Protein AF-A0A2D6F2Z0-F1 (afdb_monomer)

Foldseek 3Di:
DDDDDPVVVLVVLLCCLVDFDPLHDDWDADPVQKTKTDQDDDPQKTWIKIWHDDQKMKIWIWIAHVVGTADIWIFIFHFDFDDPDDPVRVVNFLSVQQSQADSVQSVQRGDQWDQTPPQKIWHKDWDDHRQAIAIWIWIAHNPPRTTGGTHTGTDDDDDDDPPPDD

Nearest PDB structures (foldseek):
  7jhh-assembly1_A  TM=3.675E-01  e=3.095E+00  Homo sapiens
  7vma-assembly1_A  TM=2.662E-01  e=4.841E-01  Thermococcus gammatolerans EJ3
  8y3t-assembly1_B  TM=3.412E-01  e=3.095E+00  Emesvirus zinderi
  7te3-assembly1_A  TM=2.963E-01  e=4.535E+00  Homo sapiens

Radius of gyration: 16.38 Å; Cα contacts (8 Å, |Δi|>4): 319; chains: 1; bounding box: 35×33×48 Å

Mean predicted aligned error: 7.41 Å

pLDDT: mean 80.26, std 16.68, range [35.81, 96.75]

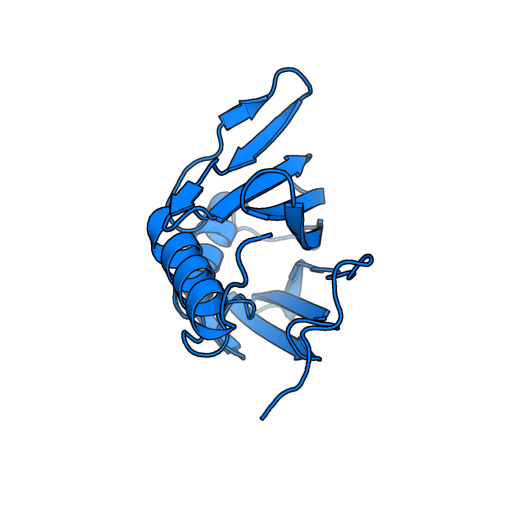Secondary structure (DSSP, 8-state):
-----HHHHHHHHHHHHHHTSTTT-PPEEPTTS-EEEEEEEETTEEEEEEEEESSEEEEEEEEEETTEEEEEEEEEEE--S--SS-HHHHHHHHHHHHHT--TTSTTS-S-SEEE-GGGEEEEEEEES-TTS-EEEEEEEETTT--EEEE-------S--------

Sequence (166 aa):
MENFTREQLVNFCVAYRLKGSYENRDPIDLPDGRKQMGPFIEDGFTGVDTYEGTEKFEGTFTISRGESLILEARYQREIVGETELTTDQIYTELKKALREFPRDKPWVRGPKSMELGHGLIYTNTPRGGLSDFKNLEKIFLRQTGDEIYQYIDWREQEAWKIPTNI

Solvent-accessible surface area (backbone atoms only — not comparable to full-atom values): 9325 Å² total; per-residue (Å²): 131,86,85,79,54,73,64,59,54,42,52,45,42,39,48,36,60,69,62,39,28,78,70,62,44,80,66,46,81,44,98,87,70,32,35,33,33,58,81,31,77,54,97,67,33,38,35,38,35,38,36,38,70,81,58,54,30,43,34,41,38,37,32,28,45,80,94,43,72,57,45,54,39,36,34,39,35,40,70,42,76,85,68,96,68,51,72,67,58,55,49,57,45,47,38,55,47,43,71,54,33,46,72,95,47,44,86,43,63,36,43,63,59,45,85,44,71,94,54,28,36,40,38,38,51,75,40,72,51,94,88,55,35,34,37,45,40,37,39,28,34,69,88,80,65,47,45,32,48,31,54,30,56,38,46,73,70,93,58,72,86,72,80,87,81,126

Structure (mmCIF, N/CA/C/O backbone):
data_AF-A0A2D6F2Z0-F1
#
_entry.id   AF-A0A2D6F2Z0-F1
#
loop_
_atom_site.group_PDB
_atom_site.id
_atom_site.type_symbol
_atom_site.label_atom_id
_atom_site.label_alt_id
_atom_site.label_comp_id
_atom_site.label_asym_id
_atom_site.label_entity_id
_atom_site.label_seq_id
_atom_site.pdbx_PDB_ins_code
_atom_site.Cartn_x
_atom_site.Cartn_y
_atom_site.Cartn_z
_atom_site.occupancy
_atom_site.B_iso_or_equiv
_atom_site.auth_seq_id
_atom_site.auth_comp_id
_atom_site.auth_asym_id
_atom_site.auth_atom_id
_atom_site.pdbx_PDB_model_num
ATOM 1 N N . MET A 1 1 ? -12.660 4.375 26.158 1.00 53.06 1 MET A N 1
ATOM 2 C CA . MET A 1 1 ? -12.366 4.075 24.743 1.00 53.06 1 MET A CA 1
ATOM 3 C C . MET A 1 1 ? -13.677 3.731 24.075 1.00 53.06 1 MET A C 1
ATOM 5 O O . MET A 1 1 ? -14.379 2.866 24.585 1.00 53.06 1 MET A O 1
ATOM 9 N N . GLU A 1 2 ? -14.049 4.449 23.018 1.00 57.50 2 GLU A N 1
ATOM 10 C CA . GLU A 1 2 ? -15.192 4.044 22.198 1.00 57.50 2 GLU A CA 1
ATOM 11 C C . GLU A 1 2 ? -14.837 2.746 21.476 1.00 57.50 2 GLU A C 1
ATOM 13 O O . GLU A 1 2 ? -13.840 2.681 20.757 1.00 57.50 2 GLU A O 1
ATOM 18 N N . ASN A 1 3 ? -15.640 1.708 21.689 1.00 77.94 3 ASN A N 1
ATOM 19 C CA . ASN A 1 3 ? -15.511 0.471 20.934 1.00 77.94 3 ASN A CA 1
ATOM 20 C C . ASN A 1 3 ? -16.002 0.726 19.502 1.00 77.94 3 ASN A C 1
ATOM 22 O O . ASN A 1 3 ? -17.083 1.283 19.311 1.00 77.94 3 ASN A O 1
ATOM 26 N N . PHE A 1 4 ? -15.224 0.309 18.505 1.00 84.25 4 PHE A N 1
ATOM 27 C CA . PHE A 1 4 ? -15.635 0.300 17.101 1.00 84.25 4 PHE A CA 1
ATOM 28 C C . PHE A 1 4 ? -15.835 -1.138 16.620 1.00 84.25 4 PHE A C 1
ATOM 30 O O . PHE A 1 4 ? -15.272 -2.079 17.182 1.00 84.25 4 PHE A O 1
ATOM 37 N N . THR A 1 5 ? -16.646 -1.325 15.583 1.00 89.12 5 THR A N 1
ATOM 38 C CA . THR A 1 5 ? -16.898 -2.643 14.992 1.00 89.12 5 THR A CA 1
ATOM 39 C C . THR A 1 5 ? -15.933 -2.928 13.843 1.00 89.12 5 THR A C 1
ATOM 41 O O . THR A 1 5 ? -15.404 -2.023 13.194 1.00 89.12 5 THR A O 1
ATOM 44 N N . ARG A 1 6 ? -15.744 -4.213 13.522 1.00 85.56 6 ARG A N 1
ATOM 45 C CA . ARG A 1 6 ? -14.995 -4.624 12.325 1.00 85.56 6 ARG A CA 1
ATOM 46 C C . ARG A 1 6 ? -15.574 -4.013 11.045 1.00 85.56 6 ARG A C 1
ATOM 48 O O . ARG A 1 6 ? -14.818 -3.656 10.151 1.00 85.56 6 ARG A O 1
ATOM 55 N N . GLU A 1 7 ? -16.896 -3.884 10.971 1.00 90.69 7 GLU A N 1
ATOM 56 C CA . GLU A 1 7 ? -17.593 -3.269 9.839 1.00 90.69 7 GLU A CA 1
ATOM 57 C C . GLU A 1 7 ? -17.216 -1.793 9.673 1.00 90.69 7 GLU A C 1
ATOM 59 O O . GLU A 1 7 ? -16.914 -1.367 8.564 1.00 90.69 7 GLU A O 1
ATOM 64 N N . GLN A 1 8 ? -17.134 -1.031 10.768 1.00 92.69 8 GLN A N 1
ATOM 65 C CA . GLN A 1 8 ? -16.696 0.367 10.716 1.00 92.69 8 GLN A CA 1
ATOM 66 C C . GLN A 1 8 ? -15.266 0.498 10.180 1.00 92.69 8 GLN A C 1
ATOM 68 O O . GLN A 1 8 ? -15.005 1.349 9.333 1.00 92.69 8 GLN A O 1
ATOM 73 N N . LEU A 1 9 ? -14.354 -0.380 10.609 1.00 90.31 9 LEU A N 1
ATOM 74 C CA . LEU A 1 9 ? -12.985 -0.390 10.090 1.00 90.31 9 LEU A CA 1
ATOM 75 C C . LEU A 1 9 ? -12.935 -0.777 8.602 1.00 90.31 9 LEU A C 1
ATOM 77 O O . LEU A 1 9 ? -12.209 -0.158 7.829 1.00 90.31 9 LEU A O 1
ATOM 81 N N . VAL A 1 10 ? -13.723 -1.771 8.180 1.00 91.62 10 VAL A N 1
ATOM 82 C CA . VAL A 1 10 ? -13.844 -2.151 6.762 1.00 91.62 10 VAL A CA 1
ATOM 83 C C . VAL A 1 10 ? -14.358 -0.976 5.931 1.00 91.62 10 VAL A C 1
ATOM 85 O O . VAL A 1 10 ? -13.749 -0.645 4.915 1.00 91.62 10 VAL A O 1
ATOM 88 N N . ASN A 1 11 ? -15.423 -0.310 6.378 1.00 94.62 11 ASN A N 1
ATOM 89 C CA . ASN A 1 11 ? -16.005 0.835 5.682 1.00 94.62 11 ASN A CA 1
ATOM 90 C C . ASN A 1 11 ? -15.004 1.986 5.558 1.00 94.62 11 ASN A C 1
ATOM 92 O O . ASN A 1 11 ? -14.846 2.535 4.466 1.00 94.62 11 ASN A O 1
ATOM 96 N N . PHE A 1 12 ? -14.262 2.285 6.629 1.00 95.00 12 PHE A N 1
ATOM 97 C CA . PHE A 1 12 ? -13.187 3.270 6.585 1.00 95.00 12 PHE A CA 1
ATOM 98 C C . PHE A 1 12 ? -12.113 2.898 5.555 1.00 95.00 12 PHE A C 1
ATOM 100 O O . PHE A 1 12 ? -11.755 3.719 4.714 1.00 95.00 12 PHE A O 1
ATOM 107 N N . CYS A 1 13 ? -11.625 1.654 5.568 1.00 92.44 13 CYS A N 1
ATOM 108 C CA . CYS A 1 13 ? -10.619 1.198 4.610 1.00 92.44 13 CYS A CA 1
ATOM 109 C C . CYS A 1 13 ? -11.123 1.294 3.161 1.00 92.44 13 CYS A C 1
ATOM 111 O O . CYS A 1 13 ? -10.387 1.751 2.290 1.00 92.44 13 CYS A O 1
ATOM 113 N N . VAL A 1 14 ? -12.379 0.922 2.890 1.00 94.69 14 VAL A N 1
ATOM 114 C CA . VAL A 1 14 ? -12.991 1.092 1.562 1.00 94.69 14 VAL A CA 1
ATOM 115 C C . VAL A 1 14 ? -13.023 2.570 1.170 1.00 94.69 14 VAL A C 1
ATOM 117 O O . VAL A 1 14 ? -12.601 2.920 0.068 1.00 94.69 14 VAL A O 1
ATOM 120 N N . ALA A 1 15 ? -13.485 3.451 2.057 1.00 95.25 15 ALA A N 1
ATOM 121 C CA . ALA A 1 15 ? -13.561 4.881 1.782 1.00 95.25 15 ALA A CA 1
ATOM 122 C C . ALA A 1 15 ? -12.176 5.500 1.537 1.00 95.25 15 ALA A C 1
ATOM 124 O O . ALA A 1 15 ? -11.996 6.239 0.565 1.00 95.25 15 ALA A O 1
ATOM 125 N N . TYR A 1 16 ? -11.183 5.131 2.351 1.00 94.38 16 TYR A N 1
ATOM 126 C CA . TYR A 1 16 ? -9.790 5.531 2.178 1.00 94.38 16 TYR A CA 1
ATOM 127 C C . TYR A 1 16 ? -9.267 5.130 0.796 1.00 94.38 16 TYR A C 1
ATOM 129 O O . TYR A 1 16 ? -8.746 5.970 0.068 1.00 94.38 16 TYR A O 1
ATOM 137 N N . ARG A 1 17 ? -9.481 3.878 0.382 1.00 91.50 17 ARG A N 1
ATOM 138 C CA . ARG A 1 17 ? -9.060 3.365 -0.933 1.00 91.50 17 ARG A CA 1
ATOM 139 C C . ARG A 1 17 ? -9.747 4.059 -2.110 1.00 91.50 17 ARG A C 1
ATOM 141 O O . ARG A 1 17 ? -9.178 4.149 -3.191 1.00 91.50 17 ARG A O 1
ATOM 148 N N . LEU A 1 18 ? -10.974 4.541 -1.927 1.00 92.06 18 LEU A N 1
ATOM 149 C CA . LEU A 1 18 ? -11.727 5.221 -2.985 1.00 92.06 18 LEU A CA 1
ATOM 150 C C . LEU A 1 18 ? -11.417 6.720 -3.085 1.00 92.06 18 LEU A C 1
ATOM 152 O O . LEU A 1 18 ? -11.600 7.300 -4.152 1.00 92.06 18 LEU A O 1
ATOM 156 N N . LYS A 1 19 ? -10.996 7.362 -1.989 1.00 91.94 19 LYS A N 1
ATOM 157 C CA . LYS A 1 19 ? -10.934 8.834 -1.902 1.00 91.94 19 LYS A CA 1
ATOM 158 C C . LYS A 1 19 ? -9.595 9.387 -1.410 1.00 91.94 19 LYS A C 1
ATOM 160 O O . LYS A 1 19 ? -9.239 10.508 -1.768 1.00 91.94 19 LYS A O 1
ATOM 165 N N . GLY A 1 20 ? -8.907 8.660 -0.533 1.00 86.75 20 GLY A N 1
ATOM 166 C CA . GLY A 1 20 ? -7.768 9.145 0.255 1.00 86.75 20 GLY A CA 1
ATOM 167 C C . GLY A 1 20 ? -6.408 8.573 -0.146 1.00 86.75 20 GLY A C 1
ATOM 168 O O . GLY A 1 20 ? -5.382 9.163 0.185 1.00 86.75 20 GLY A O 1
ATOM 169 N N . SER A 1 21 ? -6.397 7.449 -0.851 1.00 87.00 21 SER A N 1
ATOM 170 C CA . SER A 1 21 ? -5.200 6.688 -1.193 1.00 87.00 21 SER A CA 1
ATOM 171 C C . SER A 1 21 ? -4.466 7.201 -2.437 1.00 87.00 21 SER A C 1
ATOM 173 O O . SER A 1 21 ? -4.987 7.994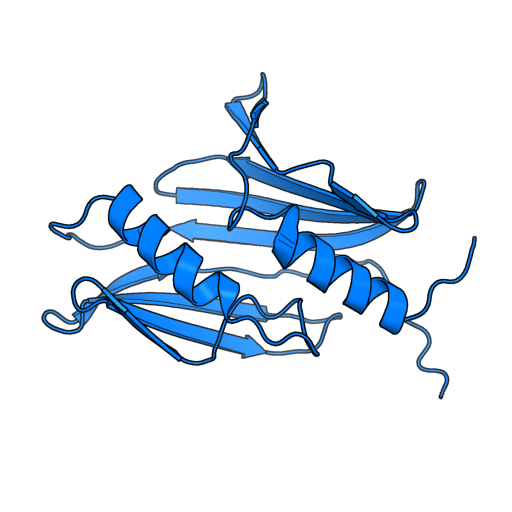 -3.228 1.00 87.00 21 SER A O 1
ATOM 175 N N . TYR A 1 22 ? -3.250 6.681 -2.638 1.00 83.56 22 TYR A N 1
ATOM 176 C CA . TYR A 1 22 ? -2.377 6.939 -3.794 1.00 83.56 22 TYR A CA 1
ATOM 177 C C . TYR A 1 22 ? -3.062 6.732 -5.156 1.00 83.56 22 TYR A C 1
ATOM 179 O O . TYR A 1 22 ? -2.700 7.347 -6.162 1.00 83.56 22 TYR A O 1
ATOM 187 N N . GLU A 1 23 ? -4.077 5.867 -5.212 1.00 83.25 23 GLU A N 1
ATOM 188 C CA . GLU A 1 23 ? -4.813 5.626 -6.448 1.00 83.25 23 GLU A CA 1
ATOM 189 C C . GLU A 1 23 ? -5.609 6.856 -6.917 1.00 83.25 23 GLU A C 1
ATOM 191 O O . GLU A 1 23 ? -5.923 6.950 -8.106 1.00 83.25 23 GLU A O 1
ATOM 196 N N . ASN A 1 24 ? -5.928 7.797 -6.021 1.00 84.62 24 ASN A N 1
ATOM 197 C CA . ASN A 1 24 ? -6.881 8.883 -6.281 1.00 84.62 24 ASN A CA 1
ATOM 198 C C . ASN A 1 24 ? -6.376 10.278 -5.893 1.00 84.62 24 ASN A C 1
ATOM 200 O O . ASN A 1 24 ? -7.082 11.261 -6.113 1.00 84.62 24 ASN A O 1
ATOM 204 N N . ARG A 1 25 ? -5.185 10.381 -5.303 1.00 85.38 25 ARG A N 1
ATOM 205 C CA . ARG A 1 25 ? -4.610 11.638 -4.825 1.00 85.38 25 ARG A CA 1
ATOM 206 C C . ARG A 1 25 ? -3.107 11.674 -5.063 1.00 85.38 25 ARG A C 1
ATOM 208 O O . ARG A 1 25 ? -2.466 10.626 -5.144 1.00 85.38 25 ARG A O 1
ATOM 215 N N . ASP A 1 26 ? -2.581 12.889 -5.128 1.00 87.06 26 ASP A N 1
ATOM 216 C CA . ASP A 1 26 ? -1.147 13.134 -5.160 1.00 87.06 26 ASP A CA 1
ATOM 217 C C . ASP A 1 26 ? -0.615 13.367 -3.739 1.00 87.06 26 ASP A C 1
ATOM 219 O O . ASP A 1 26 ? -1.320 13.943 -2.899 1.00 87.06 26 ASP A O 1
ATOM 223 N N . PRO A 1 27 ? 0.608 12.901 -3.451 1.00 90.19 27 PRO A N 1
ATOM 224 C CA . PRO A 1 27 ? 1.241 13.095 -2.158 1.00 90.19 27 PRO A CA 1
ATOM 225 C C . PRO A 1 27 ? 1.676 14.549 -1.964 1.00 90.19 27 PRO A C 1
ATOM 227 O O . PRO A 1 27 ? 1.974 15.260 -2.924 1.00 90.19 27 PRO A O 1
ATOM 230 N N . ILE A 1 28 ? 1.795 14.961 -0.706 1.00 93.38 28 ILE A N 1
ATOM 231 C CA . ILE A 1 28 ? 2.510 16.180 -0.321 1.00 93.38 28 ILE A CA 1
ATOM 232 C C . ILE A 1 28 ? 3.965 15.850 0.011 1.00 93.38 28 ILE A C 1
ATOM 234 O O . ILE A 1 28 ? 4.244 14.800 0.594 1.00 93.38 28 ILE A O 1
ATOM 238 N N . ASP A 1 29 ? 4.882 16.750 -0.331 1.00 93.94 29 ASP A N 1
ATOM 239 C CA . ASP A 1 29 ? 6.280 16.664 0.090 1.00 93.94 29 ASP A CA 1
ATOM 240 C C . ASP A 1 29 ? 6.435 17.192 1.522 1.00 93.94 29 ASP A C 1
ATOM 242 O O . ASP A 1 29 ? 5.939 18.269 1.867 1.00 93.94 29 ASP A O 1
ATOM 246 N N . LEU A 1 30 ? 7.122 16.424 2.362 1.00 92.38 30 LEU A N 1
ATOM 247 C CA . LEU A 1 30 ? 7.461 16.793 3.730 1.00 92.38 30 LEU A CA 1
ATOM 248 C C . LEU A 1 30 ? 8.858 17.442 3.785 1.00 92.38 30 LEU A C 1
ATOM 250 O O . LEU A 1 30 ? 9.718 17.134 2.956 1.00 92.38 30 LEU A O 1
ATOM 254 N N . PRO A 1 31 ? 9.133 18.317 4.776 1.00 91.44 31 PRO A N 1
ATOM 255 C CA . PRO A 1 31 ? 10.426 19.004 4.895 1.00 91.44 31 PRO A CA 1
ATOM 256 C C . PRO A 1 31 ? 11.638 18.081 5.076 1.00 91.44 31 PRO A C 1
ATOM 258 O O . PRO A 1 31 ? 12.767 18.502 4.845 1.00 91.44 31 PRO A O 1
ATOM 261 N N . ASP A 1 32 ? 11.410 16.844 5.514 1.00 90.06 32 ASP A N 1
ATOM 262 C CA . ASP A 1 32 ? 12.436 15.823 5.726 1.00 90.06 32 ASP A CA 1
ATOM 263 C C . ASP A 1 32 ? 12.685 14.944 4.486 1.00 90.06 32 ASP A C 1
ATOM 265 O O . ASP A 1 32 ? 13.421 13.968 4.573 1.00 90.06 32 ASP A O 1
ATOM 269 N N . GLY A 1 33 ? 12.095 15.288 3.334 1.00 88.00 33 GLY A N 1
ATOM 270 C CA . GLY A 1 33 ? 12.263 14.561 2.072 1.00 88.00 33 GLY A CA 1
ATOM 271 C C . GLY A 1 33 ? 11.294 13.393 1.881 1.00 88.00 33 GLY A C 1
ATOM 272 O O . GLY A 1 33 ? 11.275 12.787 0.807 1.00 88.00 33 GLY A O 1
ATOM 273 N N . ARG A 1 34 ? 10.453 13.092 2.877 1.00 93.12 34 ARG A N 1
ATOM 274 C CA . ARG A 1 34 ? 9.391 12.089 2.752 1.00 93.12 34 ARG A CA 1
ATOM 275 C C . ARG A 1 34 ? 8.191 12.640 1.986 1.00 93.12 34 ARG A C 1
ATOM 277 O O . ARG A 1 34 ? 8.004 13.845 1.846 1.00 93.12 34 ARG A O 1
ATOM 284 N N . LYS A 1 35 ? 7.332 11.740 1.524 1.00 93.81 35 LYS A N 1
ATOM 285 C CA . LYS A 1 35 ? 6.047 12.027 0.886 1.00 93.81 35 LYS A CA 1
ATOM 286 C C . LYS A 1 35 ? 4.915 11.514 1.762 1.00 93.81 35 LYS A C 1
ATOM 288 O O . LYS A 1 35 ? 5.041 10.448 2.359 1.00 93.81 35 LYS A O 1
ATOM 293 N N . GLN A 1 36 ? 3.807 12.247 1.825 1.00 94.88 36 GLN A N 1
ATOM 294 C CA . GLN A 1 36 ? 2.641 11.878 2.627 1.00 94.88 36 GLN A CA 1
ATOM 295 C C . GLN A 1 36 ? 1.349 11.913 1.811 1.00 94.88 36 GLN A C 1
ATOM 297 O O . GLN A 1 36 ? 1.065 12.859 1.084 1.00 94.88 36 GLN A O 1
ATOM 302 N N . MET A 1 37 ? 0.520 10.898 2.009 1.00 93.56 37 MET A N 1
ATOM 303 C CA . MET A 1 37 ? -0.860 10.804 1.567 1.00 93.56 37 MET A CA 1
ATOM 304 C C . MET A 1 37 ? -1.785 10.928 2.778 1.00 93.56 37 MET A C 1
ATOM 306 O O . MET A 1 37 ? -1.739 10.118 3.707 1.00 93.56 37 MET A O 1
ATOM 310 N N . GLY A 1 38 ? -2.658 11.932 2.749 1.00 90.94 38 GLY A N 1
ATOM 311 C CA . GLY A 1 38 ? -3.554 12.252 3.859 1.00 90.94 38 GLY A CA 1
ATOM 312 C C . GLY A 1 38 ? -3.060 13.424 4.726 1.00 90.94 38 GLY A C 1
ATOM 313 O O . GLY A 1 38 ? -2.153 14.150 4.313 1.00 90.94 38 GLY A O 1
ATOM 314 N N . PRO A 1 39 ? -3.667 13.647 5.906 1.00 94.56 39 PRO A N 1
ATOM 315 C CA . PRO A 1 39 ? -4.619 12.751 6.562 1.00 94.56 39 PRO A CA 1
ATOM 316 C C . PRO A 1 39 ? -5.948 12.621 5.810 1.00 94.56 39 PRO A C 1
ATOM 318 O O . PRO A 1 39 ? -6.467 13.578 5.234 1.00 94.56 39 PRO A O 1
ATOM 321 N N . PHE A 1 40 ? -6.501 11.412 5.817 1.00 96.12 40 PHE A N 1
ATOM 322 C CA . PHE A 1 40 ? -7.868 11.128 5.393 1.00 96.12 40 PHE A CA 1
ATOM 323 C C . PHE A 1 40 ? -8.713 10.817 6.625 1.00 96.12 40 PHE A C 1
ATOM 325 O O . PHE A 1 40 ? -8.378 9.896 7.365 1.00 96.12 40 PHE A O 1
ATOM 332 N N . ILE A 1 41 ? -9.780 11.583 6.848 1.00 96.31 41 ILE A N 1
ATOM 333 C CA . ILE A 1 41 ? -10.587 11.512 8.069 1.00 96.31 41 ILE A CA 1
ATOM 334 C C . ILE A 1 41 ? -12.022 11.136 7.699 1.00 96.31 41 ILE A C 1
ATOM 336 O O . ILE A 1 41 ? -12.658 11.853 6.927 1.00 96.31 41 ILE A O 1
ATOM 340 N N . GLU A 1 42 ? -12.530 10.036 8.254 1.00 95.56 42 GLU A N 1
ATOM 341 C CA . GLU A 1 42 ? -13.915 9.576 8.070 1.00 95.56 42 GLU A CA 1
ATOM 342 C C . GLU A 1 42 ? -14.353 8.787 9.319 1.00 95.56 42 GLU A C 1
ATOM 344 O O . GLU A 1 42 ? -13.600 7.959 9.828 1.00 95.56 42 GLU A O 1
ATOM 349 N N . ASP A 1 43 ? -15.535 9.090 9.867 1.00 91.62 43 ASP A N 1
ATOM 350 C CA . ASP A 1 43 ? -16.127 8.420 11.044 1.00 91.62 43 ASP A CA 1
ATOM 351 C C . ASP A 1 43 ? -15.202 8.289 12.273 1.00 91.62 43 ASP A C 1
ATOM 353 O O . ASP A 1 43 ? -15.184 7.279 12.982 1.00 91.62 43 ASP A O 1
ATOM 357 N N . GLY A 1 44 ? -14.411 9.334 12.533 1.00 93.12 44 GLY A N 1
ATOM 358 C CA . GLY A 1 44 ? -13.469 9.394 13.655 1.00 93.12 44 GLY A CA 1
ATOM 359 C C . GLY A 1 44 ? -12.164 8.622 13.435 1.00 93.12 44 GLY A C 1
ATOM 360 O O . GLY A 1 44 ? -11.268 8.706 14.275 1.00 93.12 44 GLY A O 1
ATOM 361 N N . PHE A 1 45 ? -12.025 7.911 12.317 1.00 95.81 45 PHE A N 1
ATOM 362 C CA . PHE A 1 45 ?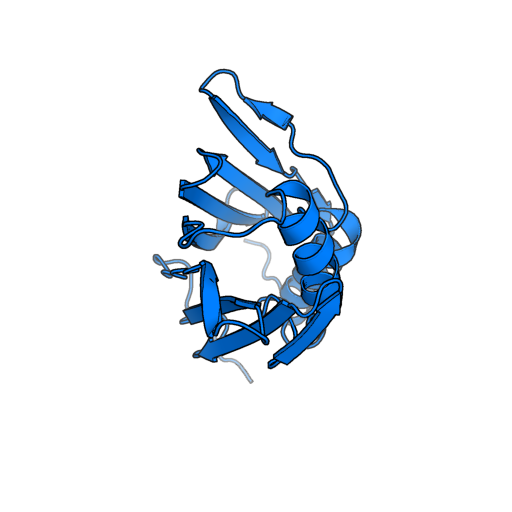 -10.767 7.306 11.900 1.00 95.81 45 PHE A CA 1
ATOM 363 C C . PHE A 1 45 ? -9.921 8.300 11.106 1.00 95.81 45 PHE A C 1
ATOM 365 O O . PHE A 1 45 ? -10.446 9.152 10.391 1.00 95.81 45 PHE A O 1
ATOM 372 N N . THR A 1 46 ? -8.603 8.165 11.216 1.00 96.75 46 THR A N 1
ATOM 373 C CA . THR A 1 46 ? -7.613 8.927 10.455 1.00 96.75 46 THR A CA 1
ATOM 374 C C . THR A 1 46 ? -6.653 7.968 9.772 1.00 96.75 46 THR A C 1
ATOM 376 O O . THR A 1 46 ? -6.058 7.126 10.432 1.00 96.75 46 THR A O 1
ATOM 379 N N . GLY A 1 47 ? -6.502 8.096 8.456 1.00 95.69 47 GLY A N 1
ATOM 380 C CA . GLY A 1 47 ? -5.578 7.317 7.638 1.00 95.69 47 GLY A CA 1
ATOM 381 C C . GLY A 1 47 ? -4.447 8.196 7.120 1.00 95.69 47 GLY A C 1
ATOM 382 O O . GLY A 1 47 ? -4.717 9.248 6.531 1.00 95.69 47 GLY A O 1
ATOM 383 N N . VAL A 1 48 ? -3.201 7.772 7.318 1.00 95.38 48 VAL A N 1
ATOM 384 C CA . VAL A 1 48 ? -2.002 8.475 6.837 1.00 95.38 48 VAL A CA 1
ATOM 385 C C . VAL A 1 48 ? -1.050 7.460 6.235 1.00 95.38 48 VAL A C 1
ATOM 387 O O . VAL A 1 48 ? -0.715 6.478 6.890 1.00 95.38 48 VAL A O 1
ATOM 390 N N . ASP A 1 49 ? -0.604 7.699 5.009 1.00 92.88 49 ASP A N 1
ATOM 391 C CA . ASP A 1 49 ? 0.425 6.892 4.357 1.00 92.88 49 ASP A CA 1
ATOM 392 C C . ASP A 1 49 ? 1.649 7.766 4.080 1.00 92.88 49 ASP A C 1
ATOM 394 O O . ASP A 1 49 ? 1.522 8.830 3.483 1.00 92.88 49 ASP A O 1
ATOM 398 N N . THR A 1 50 ? 2.817 7.368 4.576 1.00 93.06 50 THR A N 1
ATOM 399 C CA . THR A 1 50 ? 4.070 8.120 4.429 1.00 93.06 50 THR A CA 1
ATOM 400 C C . THR A 1 50 ? 5.122 7.235 3.795 1.00 93.06 50 THR A C 1
ATOM 402 O O . THR A 1 50 ? 5.264 6.090 4.209 1.00 93.06 50 THR A O 1
ATOM 405 N N . TYR A 1 51 ? 5.896 7.753 2.849 1.00 90.69 51 TYR A N 1
ATOM 406 C CA . TYR A 1 51 ? 6.961 6.991 2.204 1.00 90.69 51 TYR A CA 1
ATOM 407 C C . TYR A 1 51 ? 8.154 7.851 1.807 1.00 90.69 51 TYR A C 1
ATOM 409 O O . TYR A 1 51 ? 8.053 9.069 1.683 1.00 90.69 51 TYR A O 1
ATOM 417 N N . GLU A 1 52 ? 9.291 7.203 1.596 1.00 90.31 52 GLU A N 1
ATOM 418 C CA . GLU A 1 52 ? 10.543 7.816 1.163 1.00 90.31 52 GLU A CA 1
ATOM 419 C C . GLU A 1 52 ? 11.138 7.016 0.007 1.00 90.31 52 GLU A C 1
ATOM 421 O O . GLU A 1 52 ? 11.143 5.789 0.055 1.00 90.31 52 GLU A O 1
ATOM 426 N N . GLY A 1 53 ? 11.667 7.705 -1.006 1.00 81.38 53 GLY A N 1
ATOM 427 C CA . GLY A 1 53 ? 12.320 7.090 -2.163 1.00 81.38 53 GLY A CA 1
ATOM 428 C C . GLY A 1 53 ? 11.477 7.104 -3.444 1.00 81.38 53 GLY A C 1
ATOM 429 O O . GLY A 1 53 ? 10.318 7.519 -3.449 1.00 81.38 53 GLY A O 1
ATOM 430 N N . THR A 1 54 ? 12.091 6.705 -4.565 1.00 68.06 54 THR A N 1
ATOM 431 C CA . THR A 1 54 ? 11.468 6.737 -5.910 1.00 68.06 54 THR A CA 1
ATOM 432 C C . THR A 1 54 ? 11.550 5.380 -6.611 1.00 68.06 54 THR A C 1
ATOM 434 O O . THR A 1 54 ? 10.513 4.809 -6.944 1.00 68.06 54 THR A O 1
ATOM 437 N N . GLU A 1 55 ? 12.762 4.848 -6.804 1.00 66.56 55 GLU A N 1
ATOM 438 C CA . GLU A 1 55 ? 12.998 3.527 -7.420 1.00 66.56 55 GLU A CA 1
ATOM 439 C C . GLU A 1 55 ? 12.997 2.404 -6.381 1.00 66.56 55 GLU A C 1
ATOM 441 O O . GLU A 1 55 ? 12.324 1.387 -6.549 1.00 66.56 55 GLU A O 1
ATOM 446 N N . LYS A 1 56 ? 13.709 2.635 -5.274 1.00 71.69 56 LYS A N 1
ATOM 447 C CA . LYS A 1 56 ? 13.515 1.937 -4.007 1.00 71.69 56 LYS A CA 1
ATOM 448 C C . LYS A 1 56 ? 12.746 2.868 -3.100 1.00 71.69 56 LYS A C 1
ATOM 450 O O . LYS A 1 56 ? 13.154 4.021 -2.955 1.00 71.69 56 LYS A O 1
ATOM 455 N N . PHE A 1 57 ? 11.654 2.394 -2.522 1.00 78.50 57 PHE A N 1
ATOM 456 C CA . PHE A 1 57 ? 10.966 3.156 -1.496 1.00 78.50 57 PHE A CA 1
ATOM 457 C C . PHE A 1 57 ? 10.478 2.281 -0.362 1.00 78.50 57 PHE A C 1
ATOM 459 O O . PHE A 1 57 ? 10.106 1.122 -0.551 1.00 78.50 57 PHE A O 1
ATOM 466 N N . GLU A 1 58 ? 10.453 2.884 0.814 1.00 84.94 58 GLU A N 1
ATOM 467 C CA . GLU A 1 58 ? 9.888 2.308 2.021 1.00 84.94 58 GLU A CA 1
ATOM 468 C C . GLU A 1 58 ? 8.791 3.232 2.520 1.00 84.94 58 GLU A C 1
ATOM 470 O O . GLU A 1 58 ? 8.886 4.454 2.390 1.00 84.94 58 GLU A O 1
ATOM 475 N N . GLY A 1 59 ? 7.737 2.660 3.082 1.00 87.69 59 GLY A N 1
ATOM 476 C CA . GLY A 1 59 ? 6.657 3.461 3.616 1.00 87.69 59 GLY A CA 1
ATOM 477 C C . GLY A 1 59 ? 5.874 2.774 4.709 1.00 87.69 59 GLY A C 1
ATOM 478 O O . GLY A 1 59 ? 6.069 1.601 5.032 1.00 87.69 59 GLY A O 1
ATOM 479 N N . THR A 1 60 ? 5.022 3.569 5.337 1.00 89.75 60 THR A N 1
ATOM 480 C CA . THR A 1 60 ? 4.174 3.182 6.451 1.00 89.75 60 THR A CA 1
ATOM 481 C C . THR A 1 60 ? 2.801 3.803 6.266 1.00 89.75 60 THR A C 1
ATOM 483 O O . THR A 1 60 ? 2.654 5.025 6.248 1.00 89.75 60 THR A O 1
ATOM 486 N N . PHE A 1 61 ? 1.790 2.946 6.183 1.00 89.44 61 PHE A N 1
ATOM 487 C CA . PHE A 1 61 ? 0.392 3.325 6.269 1.00 89.44 61 PHE A CA 1
ATOM 488 C C . PHE A 1 61 ? -0.127 3.069 7.679 1.00 89.44 61 PHE A C 1
ATOM 490 O O . PHE A 1 61 ? 0.063 1.992 8.236 1.00 89.44 61 PHE A O 1
ATOM 497 N N . THR A 1 62 ? -0.808 4.054 8.247 1.00 91.94 62 THR A N 1
ATOM 498 C CA . THR A 1 62 ? -1.404 3.977 9.578 1.00 91.94 62 THR A CA 1
ATOM 499 C C . THR A 1 62 ? -2.880 4.325 9.537 1.00 91.94 62 THR A C 1
ATOM 501 O O . THR A 1 62 ? -3.313 5.171 8.751 1.00 91.94 62 THR A O 1
ATOM 504 N N . ILE A 1 63 ? -3.645 3.682 10.415 1.00 92.50 63 ILE A N 1
ATOM 505 C CA . ILE A 1 63 ? -5.017 4.052 10.750 1.00 92.50 63 ILE A CA 1
ATOM 506 C C . ILE A 1 63 ? -5.074 4.293 12.253 1.00 92.50 63 ILE A C 1
ATOM 508 O O . ILE A 1 63 ? -4.707 3.412 13.027 1.00 92.50 63 ILE A O 1
ATOM 512 N N . SER A 1 64 ? -5.568 5.448 12.678 1.00 93.56 64 SER A N 1
ATOM 513 C CA . SER A 1 64 ? -5.806 5.784 14.083 1.00 93.56 64 SER A CA 1
ATOM 514 C C . SER A 1 64 ? -7.258 6.200 14.324 1.00 93.56 64 SER A C 1
ATOM 516 O O . SER A 1 64 ? -7.985 6.528 13.389 1.00 93.56 64 SER A O 1
ATOM 518 N N . ARG A 1 65 ? -7.699 6.175 15.585 1.00 91.25 65 ARG A N 1
ATOM 519 C CA . ARG A 1 65 ? -8.974 6.751 16.040 1.00 91.25 65 ARG A CA 1
ATOM 520 C C . ARG A 1 65 ? -8.741 7.477 17.361 1.00 91.25 65 ARG A C 1
ATOM 522 O O . ARG A 1 65 ? -8.421 6.852 18.372 1.00 91.25 65 ARG A O 1
ATOM 529 N N . GLY A 1 66 ? -8.870 8.804 17.347 1.00 88.88 66 GLY A N 1
ATOM 530 C CA . GLY A 1 66 ? -8.378 9.644 18.442 1.00 88.88 66 GLY A CA 1
ATOM 531 C C . GLY A 1 66 ? -6.868 9.457 18.634 1.00 88.88 66 GLY A C 1
ATOM 532 O O . GLY A 1 66 ? -6.111 9.497 17.670 1.00 88.88 66 GLY A O 1
ATOM 533 N N . GLU A 1 67 ? -6.437 9.203 19.868 1.00 87.50 67 GLU A N 1
ATOM 534 C CA . GLU A 1 67 ? -5.022 8.966 20.208 1.00 87.50 67 GLU A CA 1
ATOM 535 C C . GLU A 1 67 ? -4.580 7.503 20.017 1.00 87.50 67 GLU A C 1
ATOM 537 O O . GLU A 1 67 ? -3.420 7.166 20.233 1.00 87.50 67 GLU A O 1
ATOM 542 N N . SER A 1 68 ? -5.495 6.604 19.638 1.00 88.00 68 SER A N 1
ATOM 543 C CA . SER A 1 68 ? -5.207 5.170 19.519 1.00 88.00 68 SER A CA 1
ATOM 544 C C . SER A 1 68 ? -4.813 4.788 18.093 1.00 88.00 68 SER A C 1
ATOM 546 O O . SER A 1 68 ? -5.591 4.993 17.160 1.00 88.00 68 SER A O 1
ATOM 548 N N . LEU A 1 69 ? -3.635 4.181 17.930 1.00 88.50 69 LEU A N 1
ATOM 549 C CA . LEU A 1 69 ? -3.232 3.504 16.695 1.00 88.50 69 LEU A CA 1
ATOM 550 C C . LEU A 1 69 ? -4.021 2.195 16.551 1.00 88.50 69 LEU A C 1
ATOM 552 O O . LEU A 1 69 ? -4.005 1.353 17.448 1.00 88.50 69 LEU A O 1
ATOM 556 N N . ILE A 1 70 ? -4.727 2.049 15.432 1.00 87.00 70 ILE A N 1
ATOM 557 C CA . ILE A 1 70 ? -5.583 0.898 15.118 1.00 87.00 70 ILE A CA 1
ATOM 558 C C . ILE A 1 70 ? -4.884 -0.074 14.171 1.00 87.00 70 ILE A C 1
ATOM 560 O O . ILE A 1 70 ? -5.024 -1.282 14.326 1.00 87.00 70 ILE A O 1
ATOM 564 N N . LEU A 1 71 ? -4.164 0.443 13.176 1.00 84.38 71 LEU A N 1
ATOM 565 C CA . LEU A 1 71 ? -3.455 -0.361 12.187 1.00 84.38 71 LEU A CA 1
ATOM 566 C C . LEU A 1 71 ? -2.167 0.343 11.781 1.00 84.38 71 LEU A C 1
ATOM 568 O O . LEU A 1 71 ? -2.174 1.550 11.557 1.00 84.38 71 LEU A O 1
ATOM 572 N N . GLU A 1 72 ? -1.099 -0.429 11.628 1.00 86.50 72 GLU A N 1
ATOM 573 C CA . GLU A 1 72 ? 0.135 -0.013 10.970 1.00 86.50 72 GLU A CA 1
ATOM 574 C C . GLU A 1 72 ? 0.515 -1.062 9.924 1.00 86.50 72 GLU A C 1
ATOM 576 O O . GLU A 1 72 ? 0.461 -2.266 10.172 1.00 86.50 72 GLU A O 1
ATOM 581 N N . ALA A 1 73 ? 0.892 -0.590 8.745 1.00 81.31 73 ALA A N 1
ATOM 582 C CA . ALA A 1 73 ? 1.328 -1.395 7.626 1.00 81.31 73 ALA A CA 1
ATOM 583 C C . ALA A 1 73 ? 2.615 -0.806 7.076 1.00 81.31 73 ALA A C 1
ATOM 585 O O . ALA A 1 73 ? 2.608 0.280 6.500 1.00 81.31 73 ALA A O 1
ATOM 586 N N . ARG A 1 74 ? 3.715 -1.534 7.226 1.00 83.94 74 ARG A N 1
ATOM 587 C CA . ARG A 1 74 ? 4.973 -1.188 6.564 1.00 83.94 74 ARG A CA 1
ATOM 588 C C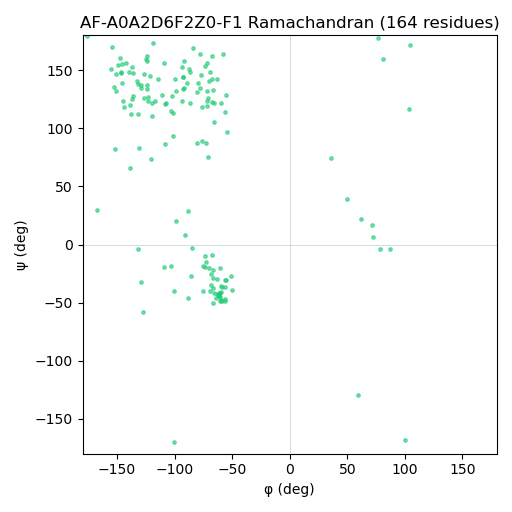 . ARG A 1 74 ? 5.010 -1.821 5.184 1.00 83.94 74 ARG A C 1
ATOM 590 O O . ARG A 1 74 ? 4.380 -2.852 4.956 1.00 83.94 74 ARG A O 1
ATOM 597 N N . TYR A 1 75 ? 5.706 -1.185 4.258 1.00 78.75 75 TYR A N 1
ATOM 598 C CA . TYR A 1 75 ? 5.912 -1.726 2.927 1.00 78.75 75 TYR A CA 1
ATOM 599 C C . TYR A 1 75 ? 7.244 -1.277 2.354 1.00 78.75 75 TYR A C 1
ATOM 601 O O . TYR A 1 75 ? 7.773 -0.222 2.700 1.00 78.75 75 TYR A O 1
ATOM 609 N N . GLN A 1 76 ? 7.753 -2.088 1.436 1.00 80.88 76 GLN A N 1
ATOM 610 C CA . GLN A 1 76 ? 8.914 -1.780 0.622 1.00 80.88 76 GLN A CA 1
ATOM 611 C C . GLN A 1 76 ? 8.524 -1.935 -0.852 1.00 80.88 76 GLN A C 1
ATOM 613 O O . GLN A 1 76 ? 7.513 -2.553 -1.200 1.00 80.88 76 GLN A O 1
ATOM 618 N N . ARG A 1 77 ? 9.292 -1.322 -1.740 1.00 75.56 77 ARG A N 1
ATOM 619 C CA . ARG A 1 77 ? 9.193 -1.530 -3.181 1.00 75.56 77 ARG A CA 1
ATOM 620 C C . ARG A 1 77 ? 10.550 -1.293 -3.807 1.00 75.56 77 ARG A C 1
ATOM 622 O O . ARG A 1 77 ? 11.289 -0.418 -3.370 1.00 75.56 77 ARG A O 1
ATOM 629 N N . GLU A 1 78 ? 10.828 -2.043 -4.861 1.00 76.06 78 GLU A N 1
ATOM 630 C CA . GLU A 1 78 ? 12.015 -1.868 -5.681 1.00 76.06 78 GLU A CA 1
ATOM 631 C C . GLU A 1 78 ? 11.661 -2.149 -7.136 1.00 76.06 78 GLU A C 1
ATOM 633 O O . GLU A 1 78 ? 11.277 -3.268 -7.457 1.00 76.06 78 GLU A O 1
ATOM 638 N N . ILE A 1 79 ? 11.809 -1.156 -8.011 1.00 70.69 79 ILE A N 1
ATOM 639 C CA . ILE A 1 79 ? 11.801 -1.405 -9.454 1.00 70.69 79 ILE A CA 1
ATOM 640 C C . ILE A 1 79 ? 13.104 -2.119 -9.805 1.00 70.69 79 ILE A C 1
ATOM 642 O O . ILE A 1 79 ? 14.195 -1.661 -9.480 1.00 70.69 79 ILE A O 1
ATOM 646 N N . VAL A 1 80 ? 12.969 -3.254 -10.469 1.00 67.44 80 VAL A N 1
ATOM 647 C CA . VAL A 1 80 ? 14.065 -4.102 -10.939 1.00 67.44 80 VAL A CA 1
ATOM 648 C C . VAL A 1 80 ? 13.920 -4.312 -12.443 1.00 67.44 80 VAL A C 1
ATOM 650 O O . VAL A 1 80 ? 12.820 -4.202 -12.983 1.00 67.44 80 VAL A O 1
ATOM 653 N N . GLY A 1 81 ? 15.019 -4.655 -13.102 1.00 64.56 81 GLY A N 1
ATOM 654 C CA . GLY A 1 81 ? 15.009 -4.954 -14.527 1.00 64.56 81 GLY A CA 1
ATOM 655 C C . GLY A 1 81 ? 15.035 -3.709 -15.408 1.00 64.56 81 GLY A C 1
ATOM 656 O O . GLY A 1 81 ? 14.729 -2.592 -14.991 1.00 64.56 81 GLY A O 1
ATOM 657 N N . GLU A 1 82 ? 15.451 -3.927 -16.647 1.00 67.19 82 GLU A N 1
ATOM 658 C CA . GLU A 1 82 ? 15.455 -2.905 -17.682 1.00 67.19 82 GLU A CA 1
ATOM 659 C C . GLU A 1 82 ? 14.133 -2.989 -18.446 1.00 67.19 82 GLU A C 1
ATOM 661 O O . GLU A 1 82 ? 13.655 -4.069 -18.788 1.00 67.19 82 GLU A O 1
ATOM 666 N N . THR A 1 83 ? 13.507 -1.844 -18.687 1.00 73.62 83 THR A N 1
ATOM 667 C CA . THR A 1 83 ? 12.281 -1.749 -19.477 1.00 73.62 83 THR A CA 1
ATOM 668 C C . THR A 1 83 ? 12.278 -0.436 -20.238 1.00 73.62 83 THR A C 1
ATOM 670 O O . THR A 1 83 ? 12.799 0.572 -19.765 1.00 73.62 83 THR A O 1
ATOM 673 N N . GLU A 1 84 ? 11.677 -0.438 -21.425 1.00 81.44 84 GLU A N 1
ATOM 674 C CA . GLU A 1 84 ? 11.462 0.783 -22.207 1.00 81.44 84 GLU A CA 1
ATOM 675 C C . GLU A 1 84 ? 10.339 1.659 -21.619 1.00 81.44 84 GLU A C 1
ATOM 677 O O . GLU A 1 84 ? 10.147 2.797 -22.050 1.00 81.44 84 GLU A O 1
ATOM 682 N N . LEU A 1 85 ? 9.580 1.140 -20.644 1.00 81.38 85 LEU A N 1
ATOM 683 C CA . LEU A 1 85 ? 8.511 1.875 -19.976 1.00 81.38 85 LEU A CA 1
ATOM 684 C C . LEU A 1 85 ? 9.061 2.815 -18.905 1.00 81.38 85 LEU A C 1
ATOM 686 O O . LEU A 1 85 ? 9.903 2.446 -18.090 1.00 81.38 85 LEU A O 1
ATOM 690 N N . THR A 1 86 ? 8.503 4.019 -18.836 1.00 83.62 86 THR A N 1
ATOM 691 C CA . THR A 1 86 ? 8.808 4.942 -17.745 1.00 83.62 86 THR A CA 1
ATOM 692 C C . THR A 1 86 ? 8.131 4.498 -16.448 1.00 83.62 86 THR A C 1
ATOM 694 O O . THR A 1 86 ? 7.053 3.891 -16.454 1.00 83.62 86 THR A O 1
ATOM 697 N N . THR A 1 87 ? 8.719 4.872 -15.309 1.00 78.19 87 THR A N 1
ATOM 698 C CA . THR A 1 87 ? 8.135 4.662 -13.974 1.00 78.19 87 THR A CA 1
ATOM 699 C C . THR A 1 87 ? 6.685 5.155 -13.888 1.00 78.19 87 THR A C 1
ATOM 701 O O . THR A 1 87 ? 5.827 4.469 -13.331 1.00 78.19 87 THR A O 1
ATOM 704 N N . ASP A 1 88 ? 6.375 6.291 -14.516 1.00 83.38 88 ASP A N 1
ATOM 705 C CA . ASP A 1 88 ? 5.024 6.859 -14.540 1.00 83.38 88 ASP A CA 1
ATOM 706 C C . ASP A 1 88 ? 4.023 5.995 -15.315 1.00 83.38 88 ASP A C 1
ATOM 708 O O . ASP A 1 88 ? 2.870 5.856 -14.891 1.00 83.38 88 ASP A O 1
ATOM 712 N N . GLN A 1 89 ? 4.439 5.377 -16.427 1.00 86.25 89 GLN A N 1
ATOM 713 C CA . GLN A 1 89 ? 3.589 4.447 -17.179 1.00 86.25 89 GLN A CA 1
ATOM 714 C C . GLN A 1 89 ? 3.261 3.216 -16.330 1.00 86.25 89 GLN A C 1
ATOM 716 O O . GLN A 1 89 ? 2.094 2.842 -16.198 1.00 86.25 89 GLN A O 1
ATOM 721 N N . ILE A 1 90 ? 4.272 2.639 -15.677 1.00 82.31 90 ILE A N 1
ATOM 722 C CA . ILE A 1 90 ? 4.107 1.484 -14.786 1.00 82.31 90 ILE A CA 1
ATOM 723 C C . ILE A 1 90 ? 3.170 1.829 -13.623 1.00 82.31 90 ILE A C 1
ATOM 725 O O . ILE A 1 90 ? 2.263 1.062 -13.297 1.00 82.31 90 ILE A O 1
ATOM 729 N N . TYR A 1 91 ? 3.349 2.995 -13.000 1.00 83.12 91 TYR A N 1
ATOM 730 C CA . TYR A 1 91 ? 2.515 3.444 -11.884 1.00 83.12 91 TYR A CA 1
ATOM 731 C C . TYR A 1 91 ? 1.084 3.765 -12.307 1.00 83.12 91 TYR A C 1
ATOM 733 O O . TYR A 1 91 ? 0.145 3.468 -11.566 1.00 83.12 91 TYR A O 1
ATOM 741 N N . THR A 1 92 ? 0.894 4.302 -13.508 1.00 88.50 92 THR A N 1
ATOM 742 C CA . THR A 1 92 ? -0.438 4.528 -14.075 1.00 88.50 92 THR A CA 1
ATOM 743 C C . THR A 1 92 ? -1.197 3.214 -14.243 1.00 88.50 92 THR A C 1
ATOM 745 O O . THR A 1 92 ? -2.363 3.125 -13.852 1.00 88.50 92 THR A O 1
ATOM 748 N N . GLU A 1 93 ? -0.541 2.176 -14.763 1.00 90.12 93 GLU A N 1
ATOM 749 C CA . GLU A 1 93 ? -1.143 0.849 -14.893 1.00 90.12 93 GLU A CA 1
ATOM 750 C C . GLU A 1 93 ? -1.367 0.179 -13.527 1.00 90.12 93 GLU A C 1
ATOM 752 O O . GLU A 1 93 ? -2.442 -0.372 -13.285 1.00 90.12 93 GLU A O 1
ATOM 757 N N . LEU A 1 94 ? -0.427 0.307 -12.584 1.00 86.56 94 LEU A N 1
ATOM 758 C CA . LEU A 1 94 ? -0.605 -0.179 -11.212 1.00 86.56 94 LEU A CA 1
ATOM 759 C C . LEU A 1 94 ? -1.858 0.416 -10.557 1.00 86.56 94 LEU A C 1
ATOM 761 O O . LEU A 1 94 ? -2.657 -0.320 -9.979 1.00 86.56 94 LEU A O 1
ATOM 765 N N . LYS A 1 95 ? -2.070 1.736 -10.666 1.00 90.12 95 LYS A N 1
ATOM 766 C CA . LYS A 1 95 ? -3.256 2.400 -10.095 1.00 90.12 95 LYS A CA 1
ATOM 767 C C . LYS A 1 95 ? -4.561 1.782 -10.605 1.00 90.12 95 LYS A C 1
ATOM 769 O O . LYS A 1 95 ? -5.538 1.765 -9.862 1.00 90.12 95 LYS A O 1
ATOM 774 N N . LYS A 1 96 ? -4.599 1.252 -11.834 1.00 91.81 96 LYS A N 1
ATOM 775 C CA . LYS A 1 96 ? -5.779 0.541 -12.356 1.00 91.81 96 LYS A CA 1
ATOM 776 C C . LYS A 1 96 ? -6.021 -0.761 -11.597 1.00 91.81 96 LYS A C 1
ATOM 778 O O . LYS A 1 96 ? -7.120 -0.945 -11.092 1.00 91.81 96 LYS A O 1
ATOM 783 N N . ALA A 1 97 ? -4.999 -1.605 -11.440 1.00 91.69 97 ALA A N 1
ATOM 784 C CA . ALA A 1 97 ? -5.120 -2.847 -10.671 1.00 91.69 97 ALA A CA 1
ATOM 785 C C . ALA A 1 97 ? -5.527 -2.590 -9.214 1.00 91.69 97 ALA A C 1
ATOM 787 O O . ALA A 1 97 ? -6.381 -3.285 -8.667 1.00 91.69 97 ALA A O 1
ATOM 788 N N . LEU A 1 98 ? -4.965 -1.551 -8.596 1.00 90.19 98 LEU A N 1
ATOM 789 C CA . LEU A 1 98 ? -5.263 -1.212 -7.209 1.00 90.19 98 LEU A CA 1
ATOM 790 C C . LEU A 1 98 ? -6.718 -0.745 -7.004 1.00 90.19 98 LEU A C 1
ATOM 792 O O . LEU A 1 98 ? -7.300 -0.970 -5.942 1.00 90.19 98 LEU A O 1
ATOM 796 N N . ARG A 1 99 ? -7.359 -0.138 -8.008 1.00 93.25 99 ARG A N 1
ATOM 797 C CA . ARG A 1 99 ? -8.781 0.245 -7.922 1.00 93.25 99 ARG A CA 1
ATOM 798 C C . ARG A 1 99 ? -9.733 -0.956 -7.930 1.00 93.25 99 ARG A C 1
ATOM 800 O O . ARG A 1 99 ? -10.837 -0.838 -7.409 1.00 93.25 99 ARG A O 1
ATOM 807 N N . GLU A 1 100 ? -9.282 -2.115 -8.406 1.00 94.81 100 GLU A N 1
ATOM 808 C CA . GLU A 1 100 ? -10.044 -3.374 -8.456 1.00 94.81 100 GLU A CA 1
ATOM 809 C C . GLU A 1 100 ? -9.908 -4.211 -7.163 1.00 94.81 100 GLU A C 1
ATOM 811 O O . GLU A 1 100 ? -9.967 -5.443 -7.171 1.00 94.81 100 GLU A O 1
ATOM 816 N N . PHE A 1 101 ? -9.681 -3.556 -6.022 1.00 91.50 101 PHE A N 1
ATOM 817 C CA . PHE A 1 101 ? -9.531 -4.227 -4.733 1.00 91.50 101 PHE A CA 1
ATOM 818 C C . PHE A 1 101 ? -10.854 -4.850 -4.232 1.00 91.50 101 PHE A C 1
ATOM 820 O O . PHE A 1 101 ? -11.939 -4.303 -4.462 1.00 91.50 101 PHE A O 1
ATOM 827 N N . PRO A 1 102 ? -10.801 -5.974 -3.493 1.00 91.12 102 PRO A N 1
ATOM 828 C CA . PRO A 1 102 ? -11.999 -6.597 -2.940 1.00 91.12 102 PRO A CA 1
ATOM 829 C C . PRO A 1 102 ? -12.566 -5.760 -1.782 1.00 91.12 102 PRO A C 1
ATOM 831 O O . PRO A 1 102 ? -11.913 -5.549 -0.759 1.00 91.12 102 PRO A O 1
ATOM 834 N N . ARG A 1 103 ? -13.808 -5.285 -1.922 1.00 90.44 103 ARG A N 1
ATOM 835 C CA . ARG A 1 103 ? -14.450 -4.394 -0.933 1.00 90.44 103 ARG A CA 1
ATOM 836 C C . ARG A 1 103 ? -14.754 -5.069 0.405 1.00 90.44 103 ARG A C 1
ATOM 838 O O . ARG A 1 103 ? -14.812 -4.390 1.421 1.00 90.44 103 ARG A O 1
ATOM 845 N N . ASP A 1 104 ? -14.929 -6.387 0.416 1.00 87.06 104 ASP A N 1
ATOM 846 C CA . ASP A 1 104 ? -15.123 -7.190 1.629 1.00 87.06 104 ASP A CA 1
ATOM 847 C C . ASP A 1 104 ? -13.817 -7.388 2.422 1.00 87.06 104 ASP A C 1
ATOM 849 O O . ASP A 1 104 ? -13.848 -7.716 3.610 1.00 87.06 104 ASP A O 1
ATOM 853 N N . LYS A 1 105 ? -12.662 -7.178 1.775 1.00 87.38 105 LYS A N 1
ATOM 854 C CA . LYS A 1 105 ? -11.319 -7.290 2.364 1.00 87.38 105 LYS A CA 1
ATOM 855 C C . LYS A 1 105 ? -10.423 -6.153 1.870 1.00 87.38 105 LYS A C 1
ATOM 857 O O . LYS A 1 105 ? -9.435 -6.409 1.182 1.00 87.38 105 LYS A O 1
ATOM 862 N N . PRO A 1 106 ? -10.722 -4.898 2.236 1.00 87.69 106 PRO A N 1
ATOM 863 C CA . PRO A 1 106 ? -10.093 -3.718 1.640 1.00 87.69 106 PRO A CA 1
ATOM 864 C C . PRO A 1 106 ? -8.600 -3.550 1.967 1.00 87.69 106 PRO A C 1
ATOM 866 O O . PRO A 1 106 ? -7.938 -2.706 1.373 1.00 87.69 106 PRO A O 1
ATOM 869 N N . TRP A 1 107 ? -8.057 -4.350 2.891 1.00 83.62 107 TRP A N 1
ATOM 870 C CA . TRP A 1 107 ? -6.613 -4.456 3.133 1.00 83.62 107 TRP A CA 1
ATOM 871 C C . TRP A 1 107 ? -5.877 -5.231 2.025 1.00 83.62 107 TRP A C 1
ATOM 873 O O . TRP A 1 107 ? -4.670 -5.072 1.854 1.00 83.62 107 TRP A O 1
ATOM 883 N N . VAL A 1 108 ? -6.586 -6.035 1.225 1.00 86.44 108 VAL A N 1
ATOM 884 C CA . VAL A 1 108 ? -6.036 -6.627 0.003 1.00 86.44 108 VAL A CA 1
ATOM 885 C C . VAL A 1 108 ? -5.984 -5.543 -1.070 1.00 86.44 108 VAL A C 1
ATOM 887 O O . VAL A 1 108 ? -7.009 -5.002 -1.466 1.00 86.44 108 VAL A O 1
ATOM 890 N N . ARG A 1 109 ? -4.781 -5.232 -1.554 1.00 82.69 109 ARG A N 1
ATOM 891 C CA . ARG A 1 109 ? -4.531 -4.067 -2.416 1.00 82.69 109 ARG A CA 1
ATOM 892 C C . ARG A 1 109 ? -5.052 -4.174 -3.854 1.00 82.69 109 ARG A C 1
ATOM 894 O O . ARG A 1 109 ? -5.137 -3.152 -4.515 1.00 82.69 109 ARG A O 1
ATOM 901 N N . GLY A 1 110 ? -5.409 -5.353 -4.349 1.00 89.88 110 GLY A N 1
ATOM 902 C CA . GLY A 1 110 ? -5.838 -5.539 -5.738 1.00 89.88 110 GLY A CA 1
ATOM 903 C C . GLY A 1 110 ? -6.276 -6.977 -6.032 1.00 89.88 110 GLY A C 1
ATOM 904 O O . GLY A 1 110 ? -6.229 -7.827 -5.131 1.00 89.88 110 GLY A O 1
ATOM 905 N N . PRO A 1 111 ? -6.697 -7.276 -7.273 1.00 92.50 111 PRO A N 1
ATOM 906 C CA . PRO A 1 111 ? -7.146 -8.605 -7.678 1.00 92.50 111 PRO A CA 1
ATOM 907 C C . PRO A 1 111 ? -5.988 -9.610 -7.667 1.00 92.50 111 PRO A C 1
ATOM 909 O O . PRO A 1 111 ? -4.826 -9.236 -7.712 1.00 92.50 111 PRO A O 1
ATOM 912 N N . LYS A 1 112 ? -6.268 -10.918 -7.653 1.00 91.69 112 LYS A N 1
ATOM 913 C CA . LYS A 1 112 ? -5.189 -11.932 -7.674 1.00 91.69 112 LYS A CA 1
ATOM 914 C C . LYS A 1 112 ? -4.285 -11.816 -8.903 1.00 91.69 112 LYS A C 1
ATOM 916 O O . LYS A 1 112 ? -3.085 -12.058 -8.811 1.00 91.69 112 LYS A O 1
ATOM 921 N N . SER A 1 113 ? -4.864 -11.474 -10.049 1.00 93.06 113 SER A N 1
ATOM 922 C CA . SER A 1 113 ? -4.134 -11.180 -11.275 1.00 93.06 113 SER A CA 1
ATOM 923 C C . SER A 1 113 ? -4.968 -10.274 -12.173 1.00 93.06 113 SER A C 1
ATOM 925 O O . SER A 1 113 ? -6.198 -10.318 -12.110 1.00 93.06 113 SER A O 1
ATOM 927 N N . MET A 1 114 ? -4.302 -9.451 -12.980 1.00 94.38 114 MET A N 1
ATOM 928 C CA . MET A 1 114 ? -4.936 -8.574 -13.958 1.00 94.38 114 MET A CA 1
ATOM 929 C C . MET A 1 114 ? -3.981 -8.310 -15.124 1.00 94.38 114 MET A C 1
ATOM 931 O O . MET A 1 114 ? -2.801 -8.031 -14.912 1.00 94.38 114 MET A O 1
ATOM 935 N N . GLU A 1 115 ? -4.490 -8.388 -16.351 1.00 93.88 115 GLU A N 1
ATOM 936 C CA . GLU A 1 115 ? -3.778 -7.876 -17.523 1.00 93.88 115 GLU A CA 1
ATOM 937 C C . GLU A 1 115 ? -3.914 -6.353 -17.572 1.00 93.88 115 GLU A C 1
ATOM 939 O O . GLU A 1 115 ? -4.998 -5.803 -17.367 1.00 93.88 115 GLU A O 1
ATOM 944 N N . LEU A 1 116 ? -2.800 -5.680 -17.827 1.00 89.56 116 LEU A N 1
ATOM 945 C CA . LEU A 1 116 ? -2.699 -4.229 -17.876 1.00 89.56 116 LEU A CA 1
ATOM 946 C C . LEU A 1 116 ? -2.258 -3.775 -19.274 1.00 89.56 116 LEU A C 1
ATOM 948 O O . LEU A 1 116 ? -1.936 -4.584 -20.150 1.00 89.56 116 LEU A O 1
ATOM 952 N N . GLY A 1 117 ? -2.253 -2.461 -19.498 1.00 88.19 117 GLY A N 1
ATOM 953 C CA . GLY A 1 117 ? -1.703 -1.882 -20.719 1.00 88.19 117 GLY A CA 1
ATOM 954 C C . GLY A 1 117 ? -0.233 -2.262 -20.925 1.00 88.19 117 GLY A C 1
ATOM 955 O O . GLY A 1 117 ? 0.453 -2.706 -20.006 1.00 88.19 117 GLY A O 1
ATOM 956 N N . HIS A 1 118 ? 0.262 -2.075 -22.149 1.00 86.12 118 HIS A N 1
ATOM 957 C CA . HIS A 1 118 ? 1.677 -2.285 -22.486 1.00 86.12 118 HIS A CA 1
ATOM 958 C C . HIS A 1 118 ? 2.188 -3.724 -22.280 1.00 86.12 118 HIS A C 1
ATOM 960 O O . HIS A 1 118 ? 3.384 -3.938 -22.136 1.00 86.12 118 HIS A O 1
ATOM 966 N N . GLY A 1 119 ? 1.299 -4.725 -22.272 1.00 86.44 119 GLY A N 1
ATOM 967 C CA . GLY A 1 119 ? 1.689 -6.125 -22.068 1.00 86.44 119 GLY A CA 1
ATOM 968 C C . GLY A 1 119 ? 2.125 -6.440 -20.634 1.00 86.44 119 GLY A C 1
ATOM 969 O O . GLY A 1 119 ? 2.757 -7.474 -20.405 1.00 86.44 119 GLY A O 1
ATOM 970 N N . LEU A 1 120 ? 1.795 -5.562 -19.683 1.00 86.88 120 LEU A N 1
ATOM 971 C CA . LEU A 1 120 ? 2.057 -5.756 -18.266 1.00 86.88 120 LEU A CA 1
ATOM 972 C C . LEU A 1 120 ? 1.050 -6.731 -17.646 1.00 86.88 120 LEU A C 1
ATOM 974 O O . LEU A 1 120 ? -0.131 -6.762 -17.997 1.00 86.88 120 LEU A O 1
ATOM 978 N N . ILE A 1 121 ? 1.519 -7.513 -16.681 1.00 89.69 121 ILE A N 1
ATOM 979 C CA . ILE A 1 121 ? 0.699 -8.412 -15.873 1.00 89.69 121 ILE A CA 1
ATOM 980 C C . ILE A 1 121 ? 0.888 -8.047 -14.410 1.00 89.69 121 ILE A C 1
ATOM 982 O O . ILE A 1 121 ? 2.002 -8.084 -13.896 1.00 89.69 121 ILE A O 1
ATOM 986 N N . TYR A 1 122 ? -0.216 -7.749 -13.736 1.00 89.12 122 TYR A N 1
ATOM 987 C CA . TYR A 1 122 ? -0.275 -7.610 -12.290 1.00 89.12 122 TYR A CA 1
ATOM 988 C C . TYR A 1 122 ? -0.574 -8.959 -11.638 1.00 89.12 122 TYR A C 1
ATOM 990 O O . TYR A 1 122 ? -1.430 -9.717 -12.110 1.00 89.1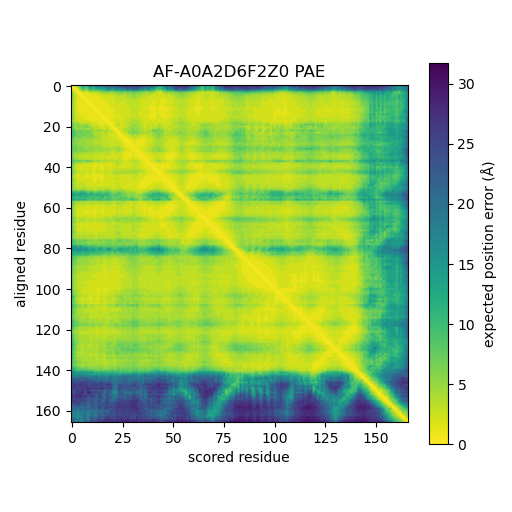2 122 TYR A O 1
ATOM 998 N N . THR A 1 123 ? 0.094 -9.244 -10.524 1.00 89.75 123 THR A N 1
ATOM 999 C CA . THR A 1 123 ? -0.252 -10.361 -9.639 1.00 89.75 123 THR A CA 1
ATOM 1000 C C . THR A 1 123 ? -0.203 -9.935 -8.185 1.00 89.75 123 THR A C 1
ATOM 1002 O O . THR A 1 123 ? 0.611 -9.102 -7.786 1.00 89.75 123 THR A O 1
ATOM 1005 N N . ASN A 1 124 ? -1.081 -10.542 -7.395 1.00 86.75 124 ASN A N 1
ATOM 1006 C CA . ASN A 1 124 ? -1.217 -10.268 -5.981 1.00 86.75 124 ASN A CA 1
ATOM 1007 C C . ASN A 1 124 ? -1.379 -11.574 -5.207 1.00 86.75 124 ASN A C 1
ATOM 1009 O O . ASN A 1 124 ? -2.281 -12.369 -5.491 1.00 86.75 124 ASN A O 1
ATOM 1013 N N . THR A 1 125 ? -0.525 -11.793 -4.210 1.00 88.00 125 THR A N 1
ATOM 1014 C CA . THR A 1 125 ? -0.527 -13.014 -3.391 1.00 88.00 125 THR A CA 1
ATOM 1015 C C . THR A 1 125 ? -0.760 -12.681 -1.915 1.00 88.00 125 THR A C 1
ATOM 1017 O O . THR A 1 125 ? 0.177 -12.767 -1.114 1.00 88.00 125 THR A O 1
ATOM 1020 N N . PRO A 1 126 ? -1.998 -12.316 -1.535 1.00 85.00 126 PRO A N 1
ATOM 1021 C CA . PRO A 1 126 ? -2.348 -12.052 -0.147 1.00 85.00 126 PRO A CA 1
ATOM 1022 C C . PRO A 1 126 ? -2.347 -13.343 0.678 1.00 85.00 126 PRO A C 1
ATOM 1024 O O . PRO A 1 126 ? -2.817 -14.394 0.230 1.00 85.00 126 PRO A O 1
ATOM 1027 N N . ARG A 1 127 ? -1.850 -13.254 1.909 1.00 84.44 127 ARG A N 1
ATOM 1028 C CA . ARG A 1 127 ? -1.849 -14.307 2.929 1.00 84.44 127 ARG A CA 1
ATOM 1029 C C . ARG A 1 127 ? -2.230 -13.698 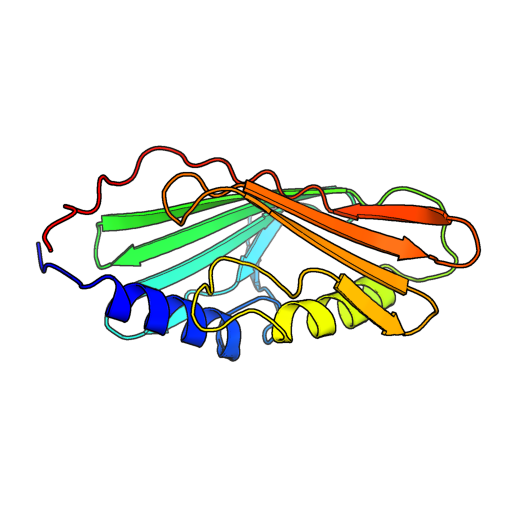4.278 1.00 84.44 127 ARG A C 1
ATOM 1031 O O . ARG A 1 127 ? -1.978 -12.520 4.508 1.00 84.44 127 ARG A O 1
ATOM 1038 N N . GLY A 1 128 ? -2.817 -14.507 5.154 1.00 82.12 128 GLY A N 1
ATOM 1039 C CA . GLY A 1 128 ? -3.295 -14.044 6.459 1.00 82.12 128 GLY A CA 1
ATOM 1040 C C . GLY A 1 128 ? -4.616 -13.267 6.393 1.00 82.12 128 GLY A C 1
ATOM 1041 O O . GLY A 1 128 ? -5.213 -13.063 5.329 1.00 82.12 128 GLY A O 1
ATOM 1042 N N . GLY A 1 129 ? -5.103 -12.883 7.566 1.00 79.38 129 GLY A N 1
ATOM 1043 C CA . GLY A 1 129 ? -6.181 -11.928 7.784 1.00 79.38 129 GLY A CA 1
ATOM 1044 C C . GLY A 1 129 ? -5.633 -10.556 8.165 1.00 79.38 129 GLY A C 1
ATOM 1045 O O . GLY A 1 129 ? -4.441 -10.309 8.082 1.00 79.38 129 GLY A O 1
ATOM 1046 N N . LEU A 1 130 ? -6.511 -9.649 8.596 1.00 75.56 130 LEU A N 1
ATOM 1047 C CA . LEU A 1 130 ? -6.122 -8.290 8.998 1.00 75.56 130 LEU A CA 1
ATOM 1048 C C . LEU A 1 130 ? -5.039 -8.274 10.095 1.00 75.56 130 LEU A C 1
ATOM 1050 O O . LEU A 1 130 ? -4.233 -7.355 10.126 1.00 75.56 130 LEU A O 1
ATOM 1054 N N . SER A 1 131 ? -5.042 -9.296 10.952 1.00 74.81 131 SER A N 1
ATOM 1055 C CA . SER A 1 131 ? -4.157 -9.451 12.103 1.00 74.81 131 SER A CA 1
ATOM 1056 C C . SER A 1 131 ? -2.950 -10.370 11.853 1.00 74.81 131 SER A C 1
ATOM 1058 O O . SER A 1 131 ? -2.481 -10.987 12.801 1.00 74.81 131 SER A O 1
ATOM 1060 N N . ASP A 1 132 ? -2.556 -10.609 10.603 1.00 72.81 132 ASP A N 1
ATOM 1061 C CA . ASP A 1 132 ? -1.297 -11.283 10.217 1.00 72.81 132 ASP A CA 1
ATOM 1062 C C . ASP A 1 132 ? -1.031 -11.119 8.713 1.00 72.81 132 ASP A C 1
ATOM 1064 O O . ASP A 1 132 ? -0.451 -11.988 8.050 1.00 72.81 132 ASP A O 1
ATOM 1068 N N . PHE A 1 133 ? -1.511 -10.008 8.145 1.00 78.62 133 PHE A N 1
ATOM 1069 C CA . PHE A 1 133 ? -1.584 -9.842 6.704 1.00 78.62 133 PHE A CA 1
ATOM 1070 C C . PHE A 1 133 ? -0.187 -9.777 6.095 1.00 78.62 133 PHE A C 1
ATOM 1072 O O . PHE A 1 133 ? 0.673 -9.037 6.560 1.00 78.62 133 PHE A O 1
ATOM 1079 N N . LYS A 1 134 ? 0.019 -10.537 5.019 1.00 79.88 134 LYS A N 1
ATOM 1080 C CA . LYS A 1 134 ? 1.221 -10.524 4.180 1.00 79.88 134 LYS A CA 1
ATOM 1081 C C . LYS A 1 134 ? 0.815 -10.456 2.727 1.00 79.88 134 LYS A C 1
ATOM 1083 O O . LYS A 1 134 ? -0.131 -11.133 2.330 1.00 79.88 134 LYS A O 1
ATOM 1088 N N . ASN A 1 135 ? 1.533 -9.689 1.913 1.00 81.12 135 ASN A N 1
ATOM 1089 C CA . ASN A 1 135 ? 1.146 -9.536 0.520 1.00 81.12 135 ASN A CA 1
ATOM 1090 C C . ASN A 1 135 ? 2.331 -9.413 -0.423 1.00 81.12 135 ASN A C 1
ATOM 1092 O O . ASN A 1 135 ? 3.100 -8.479 -0.313 1.00 81.12 135 ASN A O 1
ATOM 1096 N N . LEU A 1 136 ? 2.429 -10.288 -1.418 1.00 83.56 136 LEU A N 1
ATOM 1097 C CA . LEU A 1 136 ? 3.388 -10.088 -2.501 1.00 83.56 136 LEU A CA 1
ATOM 1098 C C . LEU A 1 136 ? 2.674 -9.540 -3.733 1.00 83.56 136 LEU A C 1
ATOM 1100 O O . LEU A 1 136 ? 1.872 -10.251 -4.340 1.00 83.56 136 LEU A O 1
ATOM 1104 N N . GLU A 1 137 ? 2.990 -8.300 -4.091 1.00 84.06 137 GLU A N 1
ATOM 1105 C CA . GLU A 1 137 ? 2.521 -7.636 -5.305 1.00 84.06 137 GLU A CA 1
ATOM 1106 C C . GLU A 1 137 ? 3.616 -7.696 -6.384 1.00 84.06 137 GLU A C 1
ATOM 1108 O O . GLU A 1 137 ? 4.807 -7.623 -6.093 1.00 84.06 137 GLU A O 1
ATOM 1113 N N . LYS A 1 138 ? 3.254 -7.884 -7.650 1.00 84.25 138 LYS A N 1
ATOM 1114 C CA . LYS A 1 138 ? 4.220 -7.825 -8.757 1.00 84.25 138 LYS A CA 1
ATOM 1115 C C . LYS A 1 138 ? 3.577 -7.257 -10.007 1.00 84.25 138 LYS A C 1
ATOM 1117 O O . LYS A 1 138 ? 2.403 -7.529 -10.2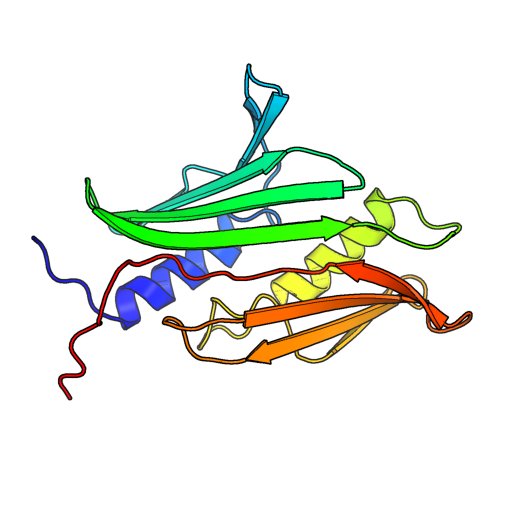63 1.00 84.25 138 LYS A O 1
ATOM 1122 N N . ILE A 1 139 ? 4.378 -6.564 -10.812 1.00 83.00 139 ILE A N 1
ATOM 1123 C CA . ILE A 1 139 ? 4.051 -6.209 -12.192 1.00 83.00 139 ILE A CA 1
ATOM 1124 C C . ILE A 1 139 ? 5.166 -6.746 -13.093 1.00 83.00 139 ILE A C 1
ATOM 1126 O O . ILE A 1 139 ? 6.332 -6.590 -12.782 1.00 83.00 139 ILE A O 1
ATOM 1130 N N . PHE A 1 140 ? 4.866 -7.397 -14.208 1.00 80.81 140 PHE A N 1
ATOM 1131 C CA . PHE A 1 140 ? 5.921 -7.893 -15.105 1.00 80.81 140 PHE A CA 1
ATOM 1132 C C . PHE A 1 140 ? 5.500 -7.828 -16.566 1.00 80.81 140 PHE A C 1
ATOM 1134 O O . PHE A 1 140 ? 4.305 -7.833 -16.868 1.00 80.81 140 PHE A O 1
ATOM 1141 N N . LEU A 1 141 ? 6.476 -7.754 -17.473 1.00 78.38 141 LEU A N 1
ATOM 1142 C CA . LEU A 1 141 ? 6.234 -7.673 -18.909 1.00 78.38 141 LEU A CA 1
ATOM 1143 C C . LEU A 1 141 ? 6.099 -9.081 -19.505 1.00 78.38 141 LEU A C 1
ATOM 1145 O O . LEU A 1 141 ? 7.012 -9.900 -19.422 1.00 78.38 141 LEU A O 1
ATOM 1149 N N . ARG A 1 142 ? 4.962 -9.374 -20.151 1.00 71.38 142 ARG A N 1
ATOM 1150 C CA . ARG A 1 142 ? 4.664 -10.719 -20.686 1.00 71.38 142 ARG A CA 1
ATOM 1151 C C . ARG A 1 142 ? 5.683 -11.208 -21.719 1.00 71.38 142 ARG A C 1
ATOM 1153 O O . ARG A 1 142 ? 5.918 -12.407 -21.808 1.00 71.38 142 ARG A O 1
ATOM 1160 N N . GLN A 1 143 ? 6.203 -10.303 -22.547 1.00 61.50 143 GLN A N 1
ATOM 1161 C CA . GLN A 1 143 ? 6.969 -10.657 -23.747 1.00 61.50 143 GLN A CA 1
ATOM 1162 C C . GLN A 1 143 ? 8.382 -11.142 -23.435 1.00 61.50 143 GLN A C 1
ATOM 1164 O O . GLN A 1 143 ? 8.856 -12.080 -24.069 1.00 61.50 143 GLN A O 1
ATOM 1169 N N . THR A 1 144 ? 9.037 -10.510 -22.469 1.00 58.56 144 THR A N 1
ATOM 1170 C CA . THR A 1 144 ? 10.423 -10.810 -22.107 1.00 58.56 144 THR A CA 1
ATOM 1171 C C . THR A 1 144 ? 10.520 -11.633 -20.826 1.00 58.56 144 THR A C 1
ATOM 1173 O O . THR A 1 144 ? 11.532 -12.284 -20.591 1.00 58.56 144 THR A O 1
ATOM 1176 N N . GLY A 1 145 ? 9.456 -11.652 -20.013 1.00 55.59 145 GLY A N 1
ATOM 1177 C CA . GLY A 1 145 ? 9.526 -12.163 -18.648 1.00 55.59 145 GLY A CA 1
ATOM 1178 C C . GLY A 1 145 ? 10.287 -11.226 -17.708 1.00 55.59 145 GLY A C 1
ATOM 1179 O O . GLY A 1 145 ? 10.494 -11.597 -16.556 1.00 55.59 145 GLY A O 1
ATOM 1180 N N . ASP A 1 146 ? 10.679 -10.031 -18.170 1.00 56.66 146 ASP A N 1
ATOM 1181 C CA . ASP A 1 146 ? 11.356 -9.042 -17.336 1.00 56.66 146 ASP A CA 1
ATOM 1182 C C . ASP A 1 146 ? 10.391 -8.567 -16.244 1.00 56.66 146 ASP A C 1
ATOM 1184 O O . ASP A 1 146 ? 9.265 -8.114 -16.501 1.00 56.66 146 ASP A O 1
ATOM 1188 N N . GLU A 1 147 ? 10.815 -8.749 -14.997 1.00 54.59 147 GLU A N 1
ATOM 1189 C CA . GLU A 1 147 ? 9.993 -8.498 -13.820 1.00 54.59 147 GLU A CA 1
ATOM 1190 C C . GLU A 1 147 ? 10.216 -7.076 -13.315 1.00 54.59 147 GLU A C 1
ATOM 1192 O O . GLU A 1 147 ? 11.356 -6.674 -13.134 1.00 54.59 147 GLU A O 1
ATOM 1197 N N . ILE A 1 148 ? 9.133 -6.359 -13.004 1.00 52.12 148 ILE A N 1
ATOM 1198 C CA . ILE A 1 148 ? 9.139 -5.205 -12.102 1.00 52.12 148 ILE A CA 1
ATOM 1199 C C . ILE A 1 148 ? 8.604 -5.702 -10.756 1.00 52.12 148 ILE A C 1
ATOM 1201 O O . 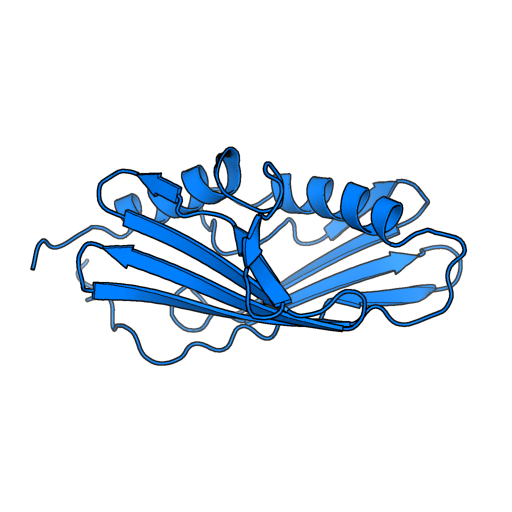ILE A 1 148 ? 7.397 -5.767 -10.494 1.00 52.12 148 ILE A O 1
ATOM 1205 N N . TYR A 1 149 ? 9.500 -6.104 -9.865 1.00 50.38 149 TYR A N 1
ATOM 1206 C CA . TYR A 1 149 ? 9.087 -6.527 -8.531 1.00 50.38 149 TYR A CA 1
ATOM 1207 C C . TYR A 1 149 ? 8.440 -5.346 -7.772 1.00 50.38 149 TYR A C 1
ATOM 1209 O O . TYR A 1 149 ? 8.832 -4.192 -7.883 1.00 50.38 149 TYR A O 1
ATOM 1217 N N . GLN A 1 150 ? 7.402 -5.612 -6.981 1.00 48.47 150 GLN A N 1
ATOM 1218 C CA . GLN A 1 150 ? 6.953 -4.695 -5.932 1.00 48.47 150 GLN A CA 1
ATOM 1219 C C . GLN A 1 150 ? 6.790 -5.492 -4.640 1.00 48.47 150 GLN A C 1
ATOM 1221 O O . GLN A 1 150 ? 5.714 -5.956 -4.282 1.00 48.47 150 GLN A O 1
ATOM 1226 N N . TYR A 1 151 ? 7.889 -5.689 -3.919 1.00 44.06 151 TYR A N 1
ATOM 1227 C CA . TYR A 1 151 ? 7.874 -6.499 -2.704 1.00 44.06 151 TYR A CA 1
ATOM 1228 C C . TYR A 1 151 ? 7.248 -5.761 -1.507 1.00 44.06 151 TYR A C 1
ATOM 1230 O O . TYR A 1 151 ? 7.943 -5.131 -0.721 1.00 44.06 151 TYR A O 1
ATOM 1238 N N . ILE A 1 152 ? 5.931 -5.875 -1.333 1.00 48.97 152 ILE A N 1
ATOM 1239 C CA . ILE A 1 152 ? 5.221 -5.282 -0.191 1.00 48.97 152 ILE A CA 1
ATOM 1240 C C . ILE A 1 152 ? 5.362 -6.177 1.059 1.00 48.97 152 ILE A C 1
ATOM 1242 O O . ILE A 1 152 ? 4.508 -7.010 1.340 1.00 48.97 152 ILE A O 1
ATOM 1246 N N . ASP A 1 153 ? 6.414 -6.009 1.864 1.00 40.47 153 ASP A N 1
ATOM 1247 C CA . ASP A 1 153 ? 6.501 -6.692 3.171 1.00 40.47 153 ASP A CA 1
ATOM 1248 C C . ASP A 1 153 ? 5.535 -6.076 4.187 1.00 40.47 153 ASP A C 1
ATOM 1250 O O . ASP A 1 153 ? 5.912 -5.196 4.958 1.00 40.47 153 ASP A O 1
ATOM 1254 N N . TRP A 1 154 ? 4.289 -6.547 4.210 1.00 42.38 154 TRP A N 1
ATOM 1255 C CA . TRP A 1 154 ? 3.417 -6.275 5.346 1.00 42.38 154 TRP A CA 1
ATOM 1256 C C . TRP A 1 154 ? 3.987 -6.982 6.574 1.00 42.38 154 TRP A C 1
ATOM 1258 O O . TRP A 1 154 ? 3.891 -8.203 6.729 1.00 42.38 154 TRP A O 1
ATOM 1268 N N . ARG A 1 155 ? 4.574 -6.192 7.466 1.00 38.69 155 ARG A N 1
ATOM 1269 C CA . ARG A 1 155 ? 4.830 -6.611 8.837 1.00 38.69 155 ARG A CA 1
ATOM 1270 C C . ARG A 1 155 ? 3.799 -5.960 9.725 1.00 38.69 155 ARG A C 1
ATOM 1272 O O . ARG A 1 155 ? 3.804 -4.744 9.888 1.00 38.69 155 ARG A O 1
ATOM 1279 N N . GLU A 1 156 ? 2.953 -6.787 10.321 1.00 38.81 156 GLU A N 1
ATOM 1280 C CA . GLU A 1 156 ? 2.329 -6.409 11.575 1.00 38.81 156 GLU A CA 1
ATOM 1281 C C . GLU A 1 156 ? 3.409 -6.063 12.599 1.00 38.81 156 GLU A C 1
ATOM 1283 O O . GLU A 1 156 ? 4.312 -6.865 12.862 1.00 38.81 156 GLU A O 1
ATOM 1288 N N . GLN A 1 157 ? 3.287 -4.899 13.225 1.00 36.81 157 GLN A N 1
ATOM 1289 C CA . GLN A 1 157 ? 3.768 -4.720 14.586 1.00 36.81 157 GLN A CA 1
ATOM 1290 C C . GLN A 1 157 ? 2.584 -4.333 15.472 1.00 36.81 157 GLN A C 1
ATOM 1292 O O . GLN A 1 157 ? 1.998 -3.268 15.331 1.00 36.81 157 GLN A O 1
ATOM 1297 N N . GLU A 1 158 ? 2.231 -5.283 16.341 1.00 35.97 158 GLU A N 1
ATOM 1298 C CA . GLU A 1 158 ? 1.576 -5.128 17.643 1.00 35.97 158 GLU A CA 1
ATOM 1299 C C . GLU A 1 158 ? 0.522 -4.020 17.788 1.00 35.97 158 GLU A C 1
ATOM 1301 O O . GLU A 1 158 ? 0.722 -3.048 18.510 1.00 35.97 158 GLU A O 1
ATOM 1306 N N . ALA A 1 159 ? -0.669 -4.213 17.223 1.00 35.81 159 ALA A N 1
ATOM 1307 C CA . ALA A 1 159 ? -1.840 -3.482 17.698 1.00 35.81 159 ALA A CA 1
ATOM 1308 C C . ALA A 1 159 ? -3.132 -4.278 17.457 1.00 35.81 159 ALA A C 1
ATOM 1310 O O . ALA A 1 159 ? -3.899 -4.000 16.548 1.00 35.81 159 ALA A O 1
ATOM 1311 N N . TRP A 1 160 ? -3.385 -5.206 18.383 1.00 44.25 160 TRP A N 1
ATOM 1312 C CA . TRP A 1 160 ? -4.700 -5.712 18.802 1.00 44.25 160 TRP A CA 1
ATOM 1313 C C . TRP A 1 160 ? -5.191 -7.082 18.320 1.00 44.25 160 TRP A C 1
ATOM 1315 O O . TRP A 1 160 ? -5.613 -7.319 17.192 1.00 44.25 160 TRP A O 1
ATOM 1325 N N . LYS A 1 161 ? -5.345 -7.929 19.347 1.00 39.62 161 LYS A N 1
ATOM 1326 C CA . LYS A 1 161 ? -6.432 -8.894 19.508 1.00 39.62 161 LYS A CA 1
ATOM 1327 C C . LYS A 1 161 ? -7.768 -8.149 19.402 1.00 39.62 161 LYS A C 1
ATOM 1329 O O . LYS A 1 161 ? -8.239 -7.584 20.388 1.00 39.62 161 LYS A O 1
ATOM 1334 N N . ILE A 1 162 ? -8.391 -8.148 18.228 1.00 41.16 162 ILE A N 1
ATOM 1335 C CA . ILE A 1 162 ? -9.832 -7.889 18.136 1.00 41.16 162 ILE A CA 1
ATOM 1336 C C . ILE A 1 162 ? -10.498 -8.996 18.966 1.00 41.16 162 ILE A C 1
ATOM 1338 O O . ILE A 1 162 ? -10.249 -10.168 18.670 1.00 41.16 162 ILE A O 1
ATOM 1342 N N . PRO A 1 163 ? -11.293 -8.694 20.011 1.00 36.12 163 PRO A N 1
ATOM 1343 C CA . PRO A 1 163 ? -12.035 -9.726 20.715 1.00 36.12 163 PRO A CA 1
ATOM 1344 C C . PRO A 1 163 ? -12.899 -10.466 19.696 1.00 36.12 163 PRO A C 1
ATOM 1346 O O . PRO A 1 163 ? -13.804 -9.886 19.094 1.00 36.12 163 PRO A O 1
ATOM 1349 N N . THR A 1 164 ? -12.599 -11.741 19.469 1.00 36.31 164 THR A N 1
ATOM 1350 C CA . THR A 1 164 ? -13.468 -12.655 18.732 1.00 36.31 164 THR A CA 1
ATOM 1351 C C . THR A 1 164 ? -14.681 -12.946 19.607 1.00 36.31 164 THR A C 1
ATOM 1353 O O . THR A 1 164 ? -14.751 -13.993 20.238 1.00 36.31 164 THR A O 1
ATOM 1356 N N . ASN A 1 165 ? -15.603 -11.992 19.701 1.00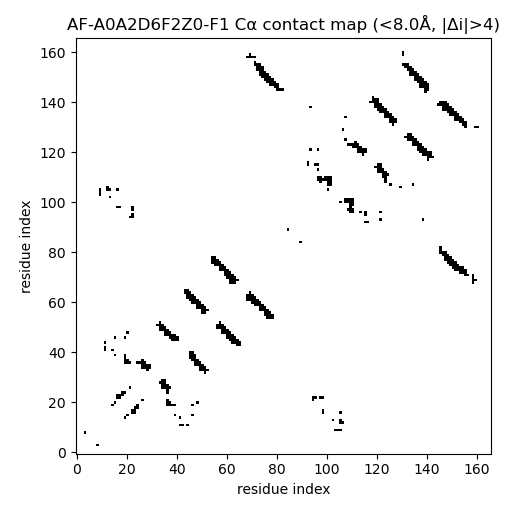 36.72 165 ASN A N 1
ATOM 1357 C CA . ASN A 1 165 ? -16.932 -12.229 20.240 1.00 36.72 165 ASN A CA 1
ATOM 1358 C C . ASN A 1 165 ? -17.923 -12.173 19.082 1.00 36.72 165 ASN A C 1
ATOM 1360 O O . ASN A 1 165 ? -18.483 -11.112 18.809 1.00 36.72 165 ASN A O 1
ATOM 1364 N N . ILE A 1 166 ? -18.099 -13.315 18.416 1.00 36.06 166 ILE A N 1
ATOM 1365 C CA . ILE A 1 166 ? -19.422 -13.873 18.104 1.00 36.06 166 ILE A CA 1
ATOM 1366 C C . ILE A 1 166 ? -19.324 -15.377 18.341 1.00 36.06 166 ILE A C 1
ATOM 1368 O O . ILE A 1 166 ? -18.400 -15.986 17.756 1.00 36.06 166 ILE A O 1
#